Protein AF-A0A3A4AUD7-F1 (afdb_monomer_lite)

Radius of gyration: 18.08 Å; chains: 1; bounding box: 49×56×31 Å

InterPro domains:
  IPR058595 Avidin-like protein [PF26421] 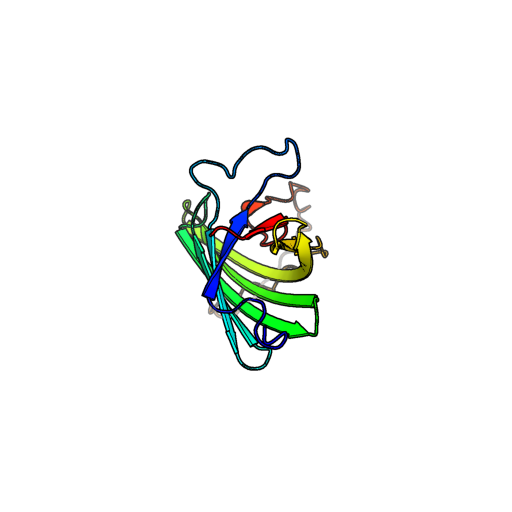(7-98)

pLDDT: mean 74.99, std 22.97, range [27.22, 98.0]

Organism: NCBI:txid1070861

Foldseek 3Di:
DPLQWVQAQWKKWFDDPPPPDDGPPFTKMWGWHDDRQKIWTWIGTDQFPTKIWIWGDDRFKTKIWMWTAGVVGDIAIFIWIWGWDQDPVRKIKIATDPDPTPPDPPPDDPDDDDDDDDDDDDDDDPDDDPVVRDPGHMMITDD

Secondary structure (DSSP, 8-state):
--GGGTTTT-EEEE--TTT-----TTPPEEEEEEETTEEEEEEEETTEEEEEEEEEEETTEEEEEEEEEETTS-EEEEEEEEEEEE-TTS-EEEEEE---------PPP-------------PPP-----TTTS--SEEEEE-

Structure (mmCIF, N/CA/C/O backbone):
data_AF-A0A3A4AUD7-F1
#
_entry.id   AF-A0A3A4AUD7-F1
#
loop_
_atom_site.group_PDB
_atom_site.id
_atom_site.type_symbol
_atom_site.label_atom_id
_atom_site.label_alt_id
_atom_site.label_comp_id
_atom_site.label_asym_id
_atom_site.label_entity_id
_atom_site.label_seq_id
_atom_site.pdbx_PDB_ins_code
_atom_site.Cartn_x
_atom_site.Cartn_y
_atom_site.Cartn_z
_atom_site.occupancy
_atom_site.B_iso_or_equiv
_atom_site.auth_seq_id
_atom_site.auth_comp_id
_atom_site.auth_asym_id
_atom_site.auth_atom_id
_atom_site.pdbx_PDB_model_num
ATOM 1 N N . MET A 1 1 ? -19.713 9.359 8.963 1.00 48.12 1 MET A N 1
ATOM 2 C CA . MET A 1 1 ? -18.798 8.532 8.151 1.00 48.12 1 MET A CA 1
ATOM 3 C C . MET A 1 1 ? -18.630 7.219 8.879 1.00 48.12 1 MET A C 1
ATOM 5 O O . MET A 1 1 ? -18.343 7.252 10.068 1.00 48.12 1 MET A O 1
ATOM 9 N N . ASN A 1 2 ? -18.910 6.095 8.224 1.00 53.41 2 ASN A N 1
ATOM 10 C CA . ASN A 1 2 ? -18.688 4.791 8.835 1.00 53.41 2 ASN A CA 1
ATOM 11 C C . ASN A 1 2 ? -17.179 4.551 8.869 1.00 53.41 2 ASN A C 1
ATOM 13 O O . ASN A 1 2 ? -16.580 4.238 7.850 1.00 53.41 2 ASN A O 1
ATOM 17 N N . ASP A 1 3 ? -16.579 4.687 1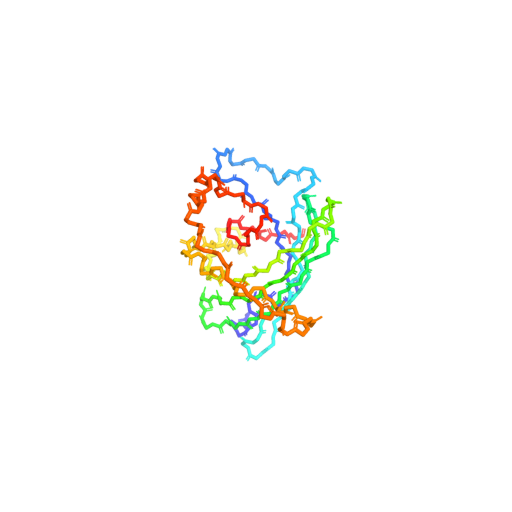0.049 1.00 65.81 3 ASP A N 1
ATOM 18 C CA . ASP A 1 3 ? -15.160 4.387 10.313 1.00 65.81 3 ASP A CA 1
ATOM 19 C C . ASP A 1 3 ? -14.791 2.915 9.996 1.00 65.81 3 ASP A C 1
ATOM 21 O O . ASP A 1 3 ? -13.631 2.510 9.963 1.00 65.81 3 ASP A O 1
ATOM 25 N N . ARG A 1 4 ? -15.809 2.090 9.720 1.00 72.12 4 ARG A N 1
ATOM 26 C CA . ARG A 1 4 ? -15.701 0.669 9.391 1.00 72.12 4 ARG A CA 1
ATOM 27 C C . ARG A 1 4 ? -15.210 0.354 7.982 1.00 72.12 4 ARG A C 1
ATOM 29 O O . ARG A 1 4 ? -14.787 -0.776 7.791 1.00 72.12 4 ARG A O 1
ATOM 36 N N . GLU A 1 5 ? -15.248 1.298 7.046 1.00 85.38 5 GLU A N 1
ATOM 37 C CA . GLU A 1 5 ? -14.856 1.075 5.641 1.00 85.38 5 GLU A CA 1
ATOM 38 C C . GLU A 1 5 ? -14.065 2.283 5.131 1.00 85.38 5 GLU A C 1
ATOM 40 O O . GLU A 1 5 ? -14.443 2.966 4.179 1.00 85.38 5 GLU A O 1
ATOM 45 N N . LEU A 1 6 ? -13.000 2.627 5.858 1.00 90.19 6 LEU A N 1
ATOM 46 C CA . LEU A 1 6 ? -12.282 3.881 5.666 1.00 90.19 6 LEU A CA 1
ATOM 47 C C . LEU A 1 6 ? -11.627 3.970 4.282 1.00 90.19 6 LEU A C 1
ATOM 49 O O . LEU A 1 6 ? -11.505 5.078 3.766 1.00 90.19 6 LEU A O 1
ATOM 53 N N . LEU A 1 7 ? -11.238 2.844 3.682 1.00 93.38 7 LEU A N 1
ATOM 54 C CA . LEU A 1 7 ? -10.523 2.790 2.408 1.00 93.38 7 LEU A CA 1
ATOM 55 C C . LEU A 1 7 ? -11.418 2.465 1.202 1.00 93.38 7 LEU A C 1
ATOM 57 O O . LEU A 1 7 ? -10.928 2.518 0.071 1.00 93.38 7 LEU A O 1
ATOM 61 N N . ASP A 1 8 ? -12.700 2.134 1.400 1.00 95.44 8 ASP A N 1
ATOM 62 C CA . ASP A 1 8 ? -13.542 1.677 0.290 1.00 95.44 8 ASP A CA 1
ATOM 63 C C . ASP A 1 8 ? -13.755 2.761 -0.772 1.00 95.44 8 ASP A C 1
ATOM 65 O O . ASP A 1 8 ? -14.119 3.903 -0.484 1.00 95.44 8 ASP A O 1
ATOM 69 N N . GLY A 1 9 ? -13.514 2.385 -2.029 1.00 93.88 9 GLY A N 1
ATOM 70 C CA . GLY A 1 9 ? -13.705 3.249 -3.188 1.00 93.88 9 GLY A CA 1
ATOM 71 C C . GLY A 1 9 ? -12.673 4.368 -3.315 1.00 93.88 9 GLY A C 1
ATOM 72 O O . GLY A 1 9 ? -12.806 5.192 -4.222 1.00 93.88 9 GLY A O 1
ATOM 73 N N . ARG A 1 10 ? -11.655 4.407 -2.449 1.00 94.75 10 ARG A N 1
ATOM 74 C CA . ARG A 1 10 ? -10.618 5.439 -2.481 1.00 94.75 10 ARG A CA 1
ATOM 75 C C . ARG A 1 10 ? -9.508 5.107 -3.458 1.00 94.75 10 ARG A C 1
ATOM 77 O O . ARG A 1 10 ? -9.256 3.948 -3.800 1.00 94.75 10 ARG A O 1
ATOM 84 N N . ARG A 1 11 ? -8.848 6.171 -3.900 1.00 95.06 11 ARG A N 1
ATOM 85 C CA . ARG A 1 11 ? -7.706 6.112 -4.799 1.00 95.06 11 ARG A CA 1
ATOM 86 C C . ARG A 1 11 ? -6.511 6.751 -4.134 1.00 95.06 11 ARG A C 1
ATOM 88 O O . ARG A 1 11 ? -6.671 7.792 -3.504 1.00 95.06 11 ARG A O 1
ATOM 95 N N . PHE A 1 12 ? -5.345 6.148 -4.298 1.00 93.00 12 PHE A N 1
ATOM 96 C CA . PHE A 1 12 ? -4.100 6.669 -3.746 1.00 93.00 12 PHE A CA 1
ATOM 97 C C . PHE A 1 12 ? -3.026 6.728 -4.821 1.00 93.00 12 PHE A C 1
ATOM 99 O O . PHE A 1 12 ? -3.059 5.936 -5.760 1.00 93.00 12 PHE A O 1
ATOM 106 N N . VAL A 1 13 ? -2.070 7.634 -4.665 1.00 91.19 13 VAL A N 1
ATOM 107 C CA . VAL A 1 13 ? -0.888 7.739 -5.530 1.00 91.19 13 VAL A CA 1
ATOM 108 C C . VAL A 1 13 ? 0.372 7.761 -4.681 1.00 91.19 13 VAL A C 1
ATOM 110 O O . VAL A 1 13 ? 0.357 8.336 -3.591 1.00 91.19 13 VAL A O 1
ATOM 113 N N . ILE A 1 14 ? 1.455 7.146 -5.165 1.00 86.06 14 ILE A N 1
ATOM 114 C CA . ILE A 1 14 ? 2.774 7.301 -4.532 1.00 86.06 14 ILE A CA 1
ATOM 115 C C . ILE A 1 14 ? 3.158 8.777 -4.527 1.00 86.06 14 ILE A C 1
ATOM 117 O O . ILE A 1 14 ? 3.118 9.445 -5.562 1.00 86.06 14 ILE A O 1
ATOM 121 N N . VAL A 1 15 ? 3.565 9.262 -3.355 1.00 81.94 15 VAL A N 1
ATOM 122 C CA . VAL A 1 15 ? 4.179 10.578 -3.191 1.00 81.94 15 VAL A CA 1
ATOM 123 C C . VAL A 1 15 ? 5.621 10.397 -2.746 1.00 81.94 15 VAL A C 1
ATOM 125 O O . VAL A 1 15 ? 5.917 9.640 -1.819 1.00 81.94 15 VAL A O 1
ATOM 128 N N . ASN A 1 16 ? 6.541 11.086 -3.418 1.00 64.00 16 ASN A N 1
ATOM 129 C CA . ASN A 1 16 ? 7.931 11.086 -2.997 1.00 64.00 16 ASN A CA 1
ATOM 130 C C . ASN A 1 16 ? 8.082 12.080 -1.839 1.00 64.00 16 ASN A C 1
ATOM 132 O O . ASN A 1 16 ? 7.820 13.272 -1.986 1.00 64.00 16 ASN A O 1
ATOM 136 N N . THR A 1 17 ? 8.488 11.597 -0.666 1.00 53.28 17 THR A N 1
ATOM 137 C CA . THR A 1 17 ? 8.597 12.418 0.549 1.00 53.28 17 THR A CA 1
ATOM 138 C C . THR A 1 17 ? 9.737 13.437 0.513 1.00 53.28 17 THR A C 1
ATOM 140 O O . THR A 1 17 ? 9.877 14.199 1.466 1.00 53.28 17 THR A O 1
ATOM 143 N N . ALA A 1 18 ? 10.553 13.453 -0.546 1.00 51.72 18 ALA A N 1
ATOM 144 C CA . ALA A 1 18 ? 11.743 14.293 -0.627 1.00 51.72 18 ALA A CA 1
ATOM 145 C C . ALA A 1 18 ? 11.464 15.784 -0.901 1.00 51.72 18 ALA A C 1
ATOM 147 O O . ALA A 1 18 ? 12.224 16.599 -0.394 1.00 51.72 18 ALA A O 1
ATOM 148 N N . ASP A 1 19 ? 10.394 16.162 -1.619 1.00 42.62 19 ASP A N 1
ATOM 149 C CA . ASP A 1 19 ? 10.256 17.569 -2.062 1.00 42.62 19 ASP A CA 1
ATOM 150 C C . ASP A 1 19 ? 8.830 18.148 -2.067 1.00 42.62 19 ASP A C 1
ATOM 152 O O . ASP A 1 19 ? 8.586 19.210 -2.622 1.00 42.62 19 ASP A O 1
ATOM 156 N N . GLY A 1 20 ? 7.844 17.490 -1.445 1.00 48.88 20 GLY A N 1
ATOM 157 C CA . GLY A 1 20 ? 6.482 18.050 -1.341 1.00 48.88 20 GLY A CA 1
ATOM 158 C C . GLY A 1 20 ? 5.794 18.335 -2.689 1.00 48.88 20 GLY A C 1
ATOM 159 O O . GLY A 1 20 ? 4.764 19.009 -2.724 1.00 48.88 20 GLY A O 1
ATOM 160 N N . GLU A 1 21 ? 6.360 17.832 -3.785 1.00 51.69 21 GLU A N 1
ATOM 161 C CA . GLU A 1 21 ? 5.864 18.019 -5.137 1.00 51.69 21 GLU A CA 1
ATOM 162 C C . GLU A 1 21 ? 4.891 16.912 -5.538 1.00 51.69 21 GLU A C 1
ATOM 164 O O . GLU A 1 21 ? 4.916 15.784 -5.038 1.00 51.69 21 GLU A O 1
ATOM 169 N N . SER A 1 22 ? 3.996 17.306 -6.440 1.00 59.66 22 SER A N 1
ATOM 170 C CA . SER A 1 22 ? 2.944 16.496 -7.045 1.00 59.66 22 SER A CA 1
ATOM 171 C C . SER A 1 22 ? 3.434 15.103 -7.444 1.00 59.66 22 SER A C 1
ATOM 173 O O . SER A 1 22 ? 4.580 14.931 -7.856 1.00 59.66 22 SER A O 1
ATOM 175 N N . ALA A 1 23 ? 2.534 14.119 -7.369 1.00 63.03 23 ALA A N 1
ATOM 176 C CA . ALA A 1 23 ? 2.805 12.763 -7.833 1.00 63.03 23 ALA A CA 1
ATOM 177 C C . ALA A 1 23 ? 3.422 12.790 -9.249 1.00 63.03 23 ALA A C 1
ATOM 179 O O . ALA A 1 23 ? 2.955 13.569 -10.089 1.00 63.03 23 ALA A O 1
ATOM 180 N N . PRO A 1 24 ? 4.467 11.984 -9.523 1.00 69.06 24 PRO A N 1
ATOM 181 C CA . PRO A 1 24 ? 5.099 11.960 -10.837 1.00 69.06 24 PRO A CA 1
ATOM 182 C C . PRO A 1 24 ? 4.083 11.634 -11.939 1.00 69.06 24 PRO A C 1
ATOM 184 O O . PRO A 1 24 ? 3.067 10.987 -11.695 1.00 69.06 24 PRO A O 1
ATOM 187 N N . GLU A 1 25 ? 4.368 12.052 -13.174 1.00 71.31 25 GLU A N 1
ATOM 188 C CA . GLU A 1 25 ? 3.478 11.860 -14.334 1.00 71.31 25 GLU A CA 1
ATOM 189 C C . GLU A 1 25 ? 3.041 10.401 -14.552 1.00 71.31 25 GLU A C 1
ATOM 191 O O . GLU A 1 25 ? 1.932 10.151 -15.016 1.00 71.31 25 GLU A O 1
ATOM 196 N N . ASN A 1 26 ? 3.886 9.447 -14.153 1.00 78.94 26 ASN A N 1
ATOM 197 C CA . ASN A 1 26 ? 3.613 8.014 -14.184 1.00 78.94 26 ASN A CA 1
ATOM 198 C C . ASN A 1 26 ? 3.556 7.428 -12.768 1.00 78.94 26 ASN A C 1
ATOM 200 O O . ASN A 1 26 ? 4.049 6.331 -12.552 1.00 78.94 26 ASN A O 1
ATOM 204 N N . ALA A 1 27 ? 3.025 8.145 -11.776 1.00 85.31 27 ALA A N 1
ATOM 205 C CA . ALA A 1 27 ? 2.914 7.616 -10.419 1.00 85.31 27 ALA A CA 1
ATOM 206 C C . ALA A 1 27 ? 2.094 6.323 -10.376 1.00 85.31 27 ALA A C 1
ATOM 208 O O . ALA A 1 27 ? 1.087 6.181 -11.071 1.00 85.31 27 ALA A O 1
ATOM 209 N N . THR A 1 28 ? 2.495 5.397 -9.509 1.00 89.50 28 THR A N 1
ATOM 210 C CA . THR A 1 28 ? 1.698 4.206 -9.228 1.00 89.50 28 THR A CA 1
ATOM 211 C C . THR A 1 28 ? 0.402 4.611 -8.537 1.00 89.50 28 THR A C 1
ATOM 213 O O . THR A 1 28 ? 0.415 5.190 -7.447 1.00 89.50 28 THR A O 1
ATOM 216 N N . GLU A 1 29 ? -0.717 4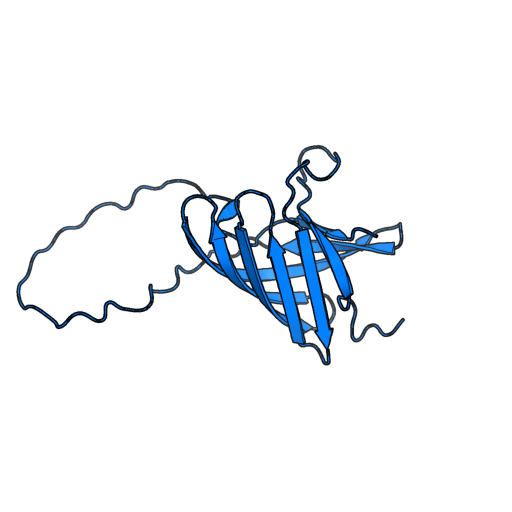.295 -9.180 1.00 92.25 29 GLU A N 1
ATOM 217 C CA . GLU A 1 29 ? -2.067 4.554 -8.698 1.00 92.25 29 GLU A CA 1
ATOM 218 C C . GLU A 1 29 ? -2.672 3.284 -8.100 1.00 92.25 29 GLU A C 1
ATOM 220 O O . GLU A 1 29 ? -2.617 2.210 -8.701 1.00 92.25 29 GLU A O 1
ATOM 225 N N . PHE A 1 30 ? -3.329 3.424 -6.953 1.00 94.69 30 PHE A N 1
ATOM 226 C CA . PHE A 1 30 ? -4.000 2.354 -6.223 1.00 94.69 30 PHE A CA 1
ATOM 227 C C . PHE A 1 30 ? -5.501 2.578 -6.246 1.00 94.69 30 PHE A C 1
ATOM 229 O O . PHE A 1 30 ? -5.977 3.673 -5.953 1.00 94.69 30 PHE A O 1
ATOM 236 N N . LEU A 1 31 ? -6.254 1.523 -6.544 1.00 96.56 31 LEU A N 1
ATOM 237 C CA . LEU A 1 31 ? -7.706 1.488 -6.421 1.00 96.56 31 LEU A CA 1
ATOM 238 C C . LEU A 1 31 ? -8.073 0.536 -5.292 1.00 96.56 31 LEU A C 1
ATOM 240 O O . LEU A 1 31 ? -7.891 -0.676 -5.434 1.00 96.56 31 LEU A O 1
ATOM 244 N N . THR A 1 32 ? -8.612 1.079 -4.205 1.00 95.50 32 THR A N 1
ATOM 245 C CA . THR A 1 32 ? -8.864 0.318 -2.982 1.00 95.50 32 THR A CA 1
ATOM 246 C C . THR A 1 32 ? -10.346 0.030 -2.793 1.00 95.50 32 THR A C 1
ATOM 248 O O . THR A 1 32 ? -11.227 0.833 -3.111 1.00 95.50 32 THR A O 1
ATOM 251 N N . ARG A 1 33 ? -10.619 -1.160 -2.273 1.00 96.75 33 ARG A N 1
ATOM 252 C CA . ARG A 1 33 ? -11.920 -1.626 -1.815 1.00 96.75 33 ARG A CA 1
ATOM 253 C C . ARG A 1 33 ? -11.785 -2.133 -0.398 1.00 96.75 33 ARG A C 1
ATOM 255 O O . ARG A 1 33 ? -10.754 -2.700 -0.036 1.00 96.75 33 ARG A O 1
ATOM 262 N N . GLU A 1 34 ? -12.830 -1.922 0.384 1.00 95.25 34 GLU A N 1
ATOM 263 C CA . GLU A 1 34 ? -12.885 -2.415 1.749 1.00 95.25 34 GLU A CA 1
ATOM 264 C C . GLU A 1 34 ? -14.297 -2.877 2.086 1.00 95.25 34 GLU A C 1
ATOM 266 O O . GLU A 1 34 ? -15.270 -2.192 1.788 1.00 95.25 34 GLU A O 1
ATOM 271 N N . ALA A 1 35 ? -14.400 -4.036 2.730 1.00 94.88 35 ALA A N 1
ATOM 272 C CA . ALA A 1 35 ? -15.646 -4.516 3.304 1.00 94.88 35 ALA A CA 1
ATOM 273 C C . ALA A 1 35 ? -15.352 -5.410 4.506 1.00 94.88 35 ALA A C 1
ATOM 275 O O . ALA A 1 35 ? -14.558 -6.348 4.423 1.00 94.88 35 ALA A O 1
ATOM 276 N N . GLY A 1 36 ? -16.004 -5.133 5.637 1.00 91.94 36 GLY A N 1
ATOM 277 C CA . GLY A 1 36 ? -15.906 -5.982 6.829 1.00 91.94 36 GLY A CA 1
ATOM 278 C C . GLY A 1 36 ? -14.481 -6.168 7.372 1.00 91.94 36 GLY A C 1
ATOM 279 O O . GLY A 1 36 ? -14.180 -7.233 7.902 1.00 91.94 36 GLY A O 1
ATOM 280 N N . GLY A 1 37 ? -13.608 -5.164 7.228 1.00 91.31 37 GLY A N 1
ATOM 281 C CA . GLY A 1 37 ? -12.204 -5.223 7.662 1.00 91.31 37 GLY A CA 1
ATOM 282 C C . GLY A 1 37 ? -11.254 -5.917 6.680 1.00 91.31 37 GLY A C 1
ATOM 283 O O . GLY A 1 37 ? -10.054 -5.966 6.938 1.00 91.31 37 GLY A O 1
ATOM 284 N N . VAL A 1 38 ? -11.755 -6.422 5.549 1.00 96.06 38 VAL A N 1
ATOM 285 C CA . VAL A 1 38 ? -10.931 -6.932 4.444 1.00 96.06 38 VAL A CA 1
ATOM 286 C C . VAL A 1 38 ? -10.675 -5.800 3.460 1.00 96.06 38 VAL A C 1
ATOM 288 O O . VAL A 1 38 ? -11.615 -5.117 3.057 1.00 96.06 38 VAL A O 1
ATOM 291 N N . VAL A 1 39 ? -9.419 -5.628 3.054 1.00 96.56 39 VAL A N 1
ATOM 292 C CA . VAL A 1 39 ? -8.969 -4.608 2.099 1.00 96.56 39 VAL A CA 1
ATOM 293 C C . VAL A 1 39 ? -8.410 -5.305 0.866 1.00 96.56 39 VAL A C 1
ATOM 295 O O . VAL A 1 39 ? -7.649 -6.260 0.988 1.00 96.56 39 VAL A O 1
ATOM 298 N N . TRP A 1 40 ? -8.769 -4.858 -0.332 1.00 98.00 40 TRP A N 1
ATOM 299 C CA . TRP A 1 40 ? -8.210 -5.397 -1.573 1.00 98.00 40 TRP A CA 1
ATOM 300 C C . TRP A 1 40 ? -8.233 -4.364 -2.687 1.00 98.00 40 TRP A C 1
ATOM 302 O O . TRP A 1 4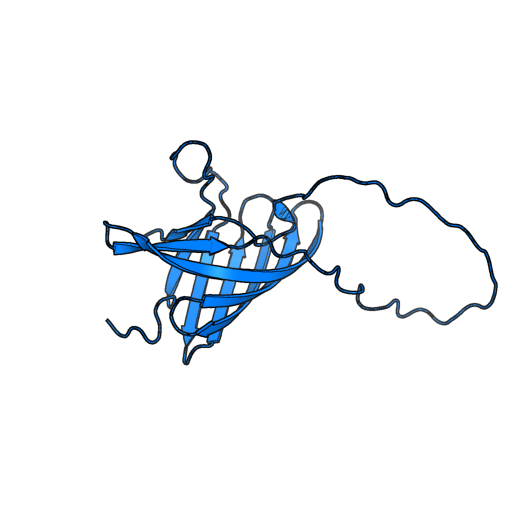0 ? -8.914 -3.342 -2.601 1.00 98.00 40 TRP A O 1
ATOM 312 N N . GLY A 1 41 ? -7.505 -4.635 -3.762 1.00 97.62 41 GLY A N 1
ATOM 313 C CA . GLY A 1 41 ? -7.462 -3.694 -4.864 1.00 97.62 41 GLY A CA 1
ATOM 314 C C . GLY A 1 41 ? -6.494 -4.049 -5.971 1.00 97.62 41 GLY A C 1
ATOM 315 O O . GLY A 1 41 ? -5.928 -5.143 -6.036 1.00 97.62 41 GLY A O 1
ATOM 316 N N . THR A 1 42 ? -6.332 -3.080 -6.861 1.00 97.38 42 THR A N 1
ATOM 317 C CA . THR A 1 42 ? -5.411 -3.139 -7.996 1.00 97.38 42 THR A CA 1
ATOM 318 C C . THR A 1 42 ? -4.548 -1.894 -8.023 1.00 97.38 42 THR A C 1
ATOM 320 O O . THR A 1 42 ? -5.012 -0.828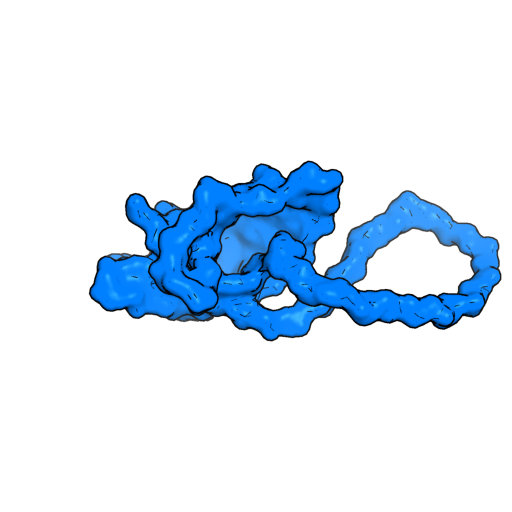 -7.619 1.00 97.38 42 THR A O 1
ATOM 323 N N . TYR A 1 43 ? -3.346 -2.010 -8.572 1.00 95.44 43 TYR A N 1
ATOM 324 C CA . TYR A 1 43 ? -2.474 -0.869 -8.817 1.00 95.44 43 TYR A CA 1
ATOM 325 C C . TYR A 1 43 ? -1.695 -1.014 -10.119 1.00 95.44 43 TYR A C 1
ATOM 327 O O . TYR A 1 43 ? -1.545 -2.119 -10.647 1.00 95.44 43 TYR A O 1
ATOM 335 N N . ARG A 1 44 ? -1.271 0.122 -10.668 1.00 94.12 44 ARG A N 1
ATOM 336 C CA . ARG A 1 44 ? -0.497 0.234 -11.913 1.00 94.12 44 ARG A CA 1
ATOM 337 C C . ARG A 1 44 ? 0.149 1.613 -12.003 1.00 94.12 44 ARG A C 1
ATOM 339 O O . ARG A 1 44 ? -0.336 2.536 -11.357 1.00 94.12 44 ARG A O 1
ATOM 346 N N . GLY A 1 45 ? 1.152 1.759 -12.857 1.00 91.19 45 GLY A N 1
ATOM 347 C CA . GLY A 1 45 ? 1.956 2.978 -12.970 1.00 91.19 45 GLY A CA 1
ATOM 348 C C . GLY A 1 45 ? 3.379 2.726 -12.479 1.00 91.19 45 GLY A C 1
ATOM 349 O O . GLY A 1 45 ? 3.660 1.665 -11.923 1.00 91.19 45 GLY A O 1
ATOM 350 N N . GLY A 1 46 ? 4.278 3.666 -12.742 1.00 88.44 46 GLY A N 1
ATOM 351 C CA . GLY A 1 46 ? 5.719 3.473 -12.607 1.00 88.44 46 GLY A CA 1
ATOM 352 C C . GLY A 1 46 ? 6.175 2.342 -13.520 1.00 88.44 46 GLY A C 1
ATOM 353 O O . GLY A 1 46 ? 5.755 2.262 -14.679 1.00 88.44 46 GLY A O 1
ATOM 354 N N . GLU A 1 47 ? 6.954 1.418 -12.973 1.00 89.69 47 GLU A N 1
ATOM 355 C CA . GLU A 1 47 ? 7.320 0.181 -13.663 1.00 89.69 47 GLU A CA 1
ATOM 356 C C . GLU A 1 47 ? 6.243 -0.911 -13.557 1.00 89.69 47 GLU A C 1
ATOM 358 O O . GLU A 1 47 ? 6.305 -1.926 -14.254 1.00 89.69 47 GLU A O 1
ATOM 363 N N . VAL A 1 48 ? 5.196 -0.720 -12.748 1.00 92.62 48 VAL A N 1
ATOM 364 C CA . VAL A 1 48 ? 4.163 -1.736 -12.525 1.00 92.62 48 VAL A CA 1
ATOM 365 C C . VAL A 1 48 ? 3.119 -1.738 -13.642 1.00 92.62 48 VAL A C 1
ATOM 367 O O . VAL A 1 48 ? 2.275 -0.846 -13.763 1.00 92.62 48 VAL A O 1
ATOM 370 N N . THR A 1 49 ? 3.086 -2.832 -14.404 1.00 95.06 49 THR A N 1
ATOM 371 C CA . THR A 1 49 ? 2.076 -3.047 -15.455 1.00 95.06 49 THR A CA 1
ATOM 372 C C . THR A 1 49 ? 0.760 -3.597 -14.906 1.00 95.06 49 THR A C 1
ATOM 374 O O . THR A 1 49 ? -0.312 -3.210 -15.370 1.00 95.06 49 THR A O 1
ATOM 377 N N . HIS A 1 50 ? 0.829 -4.507 -13.927 1.00 96.56 50 HIS A N 1
ATOM 378 C CA . HIS A 1 50 ? -0.334 -5.165 -13.326 1.00 96.56 50 HIS A CA 1
ATOM 379 C C . HIS A 1 50 ? -0.050 -5.521 -11.869 1.00 96.56 50 HIS A C 1
ATOM 381 O O . HIS A 1 50 ? 0.674 -6.480 -11.620 1.00 96.56 50 HIS A O 1
ATOM 387 N N . GLY A 1 51 ? -0.653 -4.805 -10.922 1.00 96.25 51 GLY A N 1
ATOM 388 C CA . GLY A 1 51 ? -0.537 -5.083 -9.493 1.00 96.25 51 GLY A CA 1
ATOM 389 C C . GLY A 1 51 ? -1.872 -5.399 -8.828 1.00 96.25 51 GLY A C 1
ATOM 390 O O . GLY A 1 51 ? -2.920 -4.856 -9.195 1.00 96.25 51 GLY A O 1
ATOM 391 N N . ARG A 1 52 ? -1.841 -6.287 -7.831 1.00 97.62 52 ARG A N 1
ATOM 392 C CA . ARG A 1 52 ? -2.973 -6.606 -6.947 1.00 97.62 52 ARG A CA 1
ATOM 393 C C . ARG A 1 52 ? -2.514 -6.725 -5.503 1.00 97.62 52 ARG A C 1
ATOM 395 O O . ARG A 1 52 ? -1.381 -7.124 -5.243 1.00 97.62 52 ARG A O 1
ATOM 402 N N . PHE A 1 53 ? -3.415 -6.419 -4.579 1.00 96.50 53 PHE A N 1
ATOM 403 C CA . PHE A 1 53 ? -3.199 -6.633 -3.153 1.00 96.50 53 PHE A CA 1
ATOM 404 C C . PHE A 1 53 ? -4.476 -7.104 -2.465 1.00 96.50 53 PHE A C 1
ATOM 406 O O . PHE A 1 53 ? -5.591 -6.832 -2.923 1.00 96.50 53 PHE A O 1
ATOM 413 N N . VAL A 1 54 ? -4.291 -7.799 -1.351 1.00 97.94 54 VAL A N 1
ATOM 414 C CA . VAL A 1 54 ? -5.337 -8.196 -0.410 1.00 97.94 54 VAL A CA 1
ATOM 415 C C . VAL A 1 54 ? -4.773 -8.152 1.001 1.00 97.94 54 VAL A C 1
ATOM 417 O O . VAL A 1 54 ? -3.586 -8.386 1.206 1.00 97.94 54 VAL A O 1
ATOM 420 N N . GLY A 1 55 ? -5.612 -7.862 1.981 1.00 95.69 55 GLY A N 1
ATOM 421 C CA . GLY A 1 55 ? -5.175 -7.748 3.353 1.00 95.69 55 GLY A CA 1
ATOM 422 C C . GLY A 1 55 ? -6.299 -7.441 4.319 1.00 95.69 55 GLY A C 1
ATOM 423 O O . GLY A 1 55 ? -7.484 -7.567 3.996 1.00 95.69 55 GLY A O 1
ATOM 424 N N . THR A 1 56 ? -5.913 -7.025 5.515 1.00 95.88 56 THR A N 1
ATOM 425 C CA . THR A 1 56 ? -6.832 -6.726 6.612 1.00 95.88 56 THR A CA 1
ATOM 426 C C . THR A 1 56 ? -6.540 -5.363 7.205 1.00 95.88 56 THR A C 1
ATOM 428 O O . THR A 1 56 ? -5.382 -4.960 7.296 1.00 95.88 56 THR A O 1
ATOM 431 N N . ARG A 1 57 ? -7.593 -4.675 7.652 1.00 94.06 57 ARG A N 1
ATOM 432 C CA . ARG A 1 57 ? -7.488 -3.437 8.423 1.00 94.06 57 ARG A CA 1
ATOM 433 C C . ARG A 1 57 ? -8.037 -3.633 9.826 1.00 94.06 57 ARG A C 1
ATOM 435 O O . ARG A 1 57 ? -9.175 -4.070 10.002 1.00 94.06 57 ARG A O 1
ATOM 442 N N . VAL A 1 58 ? -7.256 -3.208 10.810 1.00 92.69 58 VAL A N 1
ATOM 443 C CA . VAL A 1 58 ? -7.689 -3.059 12.199 1.00 92.69 58 VAL A CA 1
ATOM 444 C C . VAL A 1 58 ? -7.435 -1.615 12.603 1.00 92.69 58 VAL A C 1
ATOM 446 O O . VAL A 1 58 ? -6.298 -1.160 12.640 1.00 92.69 58 VAL A O 1
ATOM 449 N N . GLU A 1 59 ? -8.510 -0.872 12.870 1.00 91.06 59 GLU A N 1
ATOM 450 C CA . GLU A 1 59 ? -8.449 0.562 13.180 1.00 91.06 59 GLU A CA 1
ATOM 451 C C . GLU A 1 59 ? -7.705 1.361 12.094 1.00 91.06 59 GLU A C 1
ATOM 453 O O . GLU A 1 59 ? -8.262 1.629 11.028 1.00 91.06 59 GLU A O 1
ATOM 458 N N . ARG A 1 60 ? -6.456 1.753 12.347 1.00 91.81 60 ARG A N 1
ATOM 459 C CA . ARG A 1 60 ? -5.621 2.526 11.418 1.00 91.81 60 ARG A CA 1
ATOM 460 C C . ARG A 1 60 ? -4.449 1.737 10.853 1.00 91.81 60 ARG A C 1
ATOM 462 O O . ARG A 1 60 ? -3.691 2.293 10.070 1.00 91.81 60 ARG A O 1
ATOM 469 N N . GLU A 1 61 ? -4.336 0.470 11.208 1.00 92.62 61 GLU A N 1
ATOM 470 C CA . GLU A 1 61 ? -3.267 -0.408 10.761 1.00 92.62 61 GLU A CA 1
ATOM 471 C C . GLU A 1 61 ? -3.800 -1.307 9.647 1.00 92.62 61 GLU A C 1
ATOM 473 O O . GLU A 1 61 ? -4.897 -1.869 9.749 1.00 92.62 61 GLU A O 1
ATOM 478 N N . VAL A 1 62 ? -3.033 -1.425 8.570 1.00 93.38 62 VAL A N 1
ATOM 479 C CA . VAL A 1 62 ? -3.345 -2.249 7.405 1.00 93.38 62 VAL A CA 1
ATOM 480 C C . VAL A 1 62 ? -2.177 -3.190 7.163 1.00 93.38 62 VAL A C 1
ATOM 482 O O . VAL A 1 62 ? -1.040 -2.748 7.017 1.00 93.38 62 VAL A O 1
ATOM 485 N N . GLU A 1 63 ? -2.463 -4.481 7.081 1.00 93.62 63 GLU A N 1
ATOM 486 C CA . GLU A 1 63 ? -1.502 -5.489 6.639 1.00 93.62 63 GLU A CA 1
ATOM 487 C C . GLU A 1 63 ? -1.925 -5.971 5.258 1.00 93.62 63 GLU A C 1
ATOM 489 O O . GLU A 1 63 ? -3.064 -6.407 5.088 1.00 93.62 63 GLU A O 1
ATOM 494 N N . LEU A 1 64 ? -1.035 -5.875 4.270 1.00 93.38 64 LEU A N 1
ATOM 495 C CA . LEU A 1 64 ? -1.291 -6.258 2.885 1.00 93.38 64 LEU A CA 1
ATOM 496 C C . LEU A 1 64 ? -0.334 -7.362 2.445 1.00 93.38 64 LEU A C 1
ATOM 498 O O . LEU A 1 64 ? 0.840 -7.367 2.792 1.00 93.38 64 LEU A O 1
ATOM 502 N N . SER A 1 65 ? -0.841 -8.260 1.612 1.00 94.19 65 SER A N 1
ATOM 503 C CA . SER A 1 65 ? -0.059 -9.125 0.733 1.00 94.19 65 SER A CA 1
ATOM 504 C C . SER A 1 65 ? -0.298 -8.674 -0.701 1.00 94.19 65 SER A C 1
ATOM 506 O O . SER A 1 65 ? -1.442 -8.413 -1.088 1.00 94.19 65 SER A O 1
ATOM 508 N N . TYR A 1 66 ? 0.757 -8.572 -1.496 1.00 94.31 66 TYR A N 1
ATOM 509 C CA . TYR A 1 66 ? 0.681 -8.054 -2.856 1.00 94.31 66 TYR A CA 1
ATOM 510 C C . TYR A 1 66 ? 1.498 -8.892 -3.829 1.00 94.31 66 TYR A C 1
ATOM 512 O O . TYR A 1 66 ? 2.439 -9.582 -3.452 1.00 94.31 66 TYR A O 1
ATOM 520 N N . ALA A 1 67 ? 1.125 -8.789 -5.100 1.00 94.31 67 ALA A N 1
ATOM 521 C CA . ALA A 1 67 ? 1.901 -9.298 -6.217 1.00 94.31 67 ALA A CA 1
ATOM 522 C C . ALA A 1 67 ? 1.711 -8.390 -7.432 1.00 94.31 67 ALA A C 1
ATOM 524 O O . ALA A 1 67 ? 0.616 -7.848 -7.643 1.00 94.31 67 ALA A O 1
ATOM 525 N N . HIS A 1 68 ? 2.754 -8.240 -8.243 1.00 95.06 68 HIS A N 1
ATOM 526 C CA . HIS A 1 68 ? 2.684 -7.497 -9.487 1.00 95.06 68 HIS A CA 1
ATOM 527 C C . HIS A 1 68 ? 3.651 -7.993 -10.559 1.00 95.06 68 HIS A C 1
ATOM 529 O O . HIS A 1 68 ? 4.582 -8.747 -10.294 1.00 95.06 68 HIS A O 1
ATOM 535 N N . ARG A 1 69 ? 3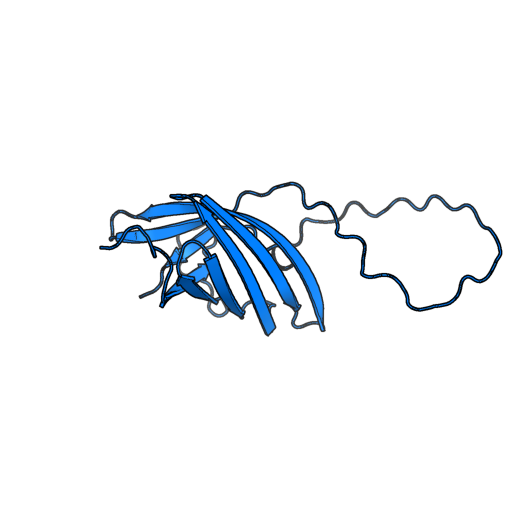.418 -7.516 -11.783 1.00 95.12 69 ARG A N 1
ATOM 536 C CA . ARG A 1 69 ? 4.329 -7.653 -12.918 1.00 95.12 69 ARG A CA 1
ATOM 537 C C . ARG A 1 69 ? 4.928 -6.302 -13.297 1.00 95.12 69 ARG A C 1
ATOM 539 O O . ARG A 1 69 ? 4.170 -5.369 -13.595 1.00 95.12 69 ARG A O 1
ATOM 546 N N . LEU A 1 70 ? 6.249 -6.245 -13.376 1.00 92.94 70 LEU A N 1
ATOM 547 C CA . LEU A 1 70 ? 7.011 -5.089 -13.836 1.00 92.94 70 LEU A CA 1
ATOM 548 C C . LEU A 1 70 ? 7.029 -4.986 -15.374 1.00 92.94 70 LEU A C 1
ATOM 550 O O . LEU A 1 70 ? 6.583 -5.889 -16.097 1.00 92.94 70 LEU A O 1
ATOM 554 N N . ALA A 1 71 ? 7.467 -3.843 -15.895 1.00 91.44 71 ALA A N 1
ATOM 555 C CA . ALA A 1 71 ? 7.505 -3.553 -17.327 1.00 91.44 71 ALA A CA 1
ATOM 556 C C . ALA A 1 71 ? 8.526 -4.427 -18.070 1.00 91.44 71 ALA A C 1
ATOM 558 O O . ALA A 1 71 ? 8.247 -4.877 -19.185 1.00 91.44 71 ALA A O 1
ATOM 559 N N . ASP A 1 72 ? 9.645 -4.735 -17.418 1.00 91.88 72 ASP A N 1
ATOM 560 C CA . ASP A 1 72 ? 10.681 -5.669 -17.877 1.00 91.88 72 ASP A CA 1
ATOM 561 C C . ASP A 1 72 ? 10.210 -7.137 -17.930 1.00 91.88 72 ASP A C 1
ATOM 563 O O . ASP A 1 72 ? 10.791 -7.966 -18.629 1.00 91.88 72 ASP A O 1
ATOM 567 N N . GLY A 1 73 ? 9.089 -7.440 -17.272 1.00 92.19 73 GLY A N 1
ATOM 568 C CA . GLY A 1 73 ? 8.472 -8.754 -17.213 1.00 92.19 73 GLY A CA 1
ATOM 569 C C . GLY A 1 73 ? 8.760 -9.556 -15.954 1.00 92.19 73 GLY A C 1
ATOM 570 O O . GLY A 1 73 ? 8.200 -10.649 -15.841 1.00 92.19 73 GLY A O 1
ATOM 571 N N . GLU A 1 74 ? 9.537 -9.018 -15.016 1.00 92.19 74 GLU A N 1
ATOM 572 C CA . GLU A 1 74 ? 9.738 -9.621 -13.706 1.00 92.19 74 GLU A CA 1
ATOM 573 C C . GLU A 1 74 ? 8.428 -9.634 -12.896 1.00 92.19 74 GLU A C 1
ATOM 575 O O . GLU A 1 74 ? 7.520 -8.811 -13.082 1.00 92.19 74 GLU A O 1
ATOM 580 N N . LEU A 1 75 ? 8.307 -10.631 -12.021 1.00 91.44 75 LEU A N 1
ATOM 581 C CA . LEU A 1 75 ? 7.214 -10.765 -11.069 1.00 91.44 75 LEU A CA 1
ATOM 582 C C . LEU A 1 75 ? 7.759 -10.516 -9.668 1.00 91.44 75 LEU A C 1
ATOM 584 O O . LEU A 1 75 ? 8.684 -11.203 -9.244 1.00 91.44 75 LEU A O 1
ATOM 588 N N . ALA A 1 76 ? 7.131 -9.599 -8.941 1.00 88.88 76 ALA A N 1
ATOM 589 C CA . ALA A 1 76 ? 7.439 -9.347 -7.542 1.00 88.88 76 ALA A CA 1
ATOM 590 C C . ALA A 1 76 ? 6.200 -9.585 -6.678 1.00 88.88 76 ALA A C 1
ATOM 592 O O . ALA A 1 76 ? 5.058 -9.385 -7.106 1.00 88.88 76 ALA A O 1
ATOM 593 N N . ALA A 1 77 ? 6.427 -10.024 -5.448 1.00 88.62 77 ALA A N 1
ATOM 594 C CA . ALA A 1 77 ? 5.398 -10.216 -4.444 1.00 88.62 77 ALA A CA 1
ATOM 595 C C . ALA A 1 77 ? 5.988 -9.977 -3.057 1.00 88.62 77 ALA A C 1
ATOM 597 O O . ALA A 1 77 ? 7.195 -10.094 -2.858 1.00 88.62 77 ALA A O 1
ATOM 598 N N . GLY A 1 78 ? 5.129 -9.660 -2.097 1.00 88.56 78 GLY A N 1
ATOM 599 C CA . GLY A 1 78 ? 5.564 -9.436 -0.730 1.00 88.56 78 GLY A CA 1
ATOM 600 C C . GLY A 1 78 ? 4.424 -9.064 0.197 1.00 88.56 78 GLY A C 1
ATOM 601 O O . GLY A 1 78 ? 3.239 -9.157 -0.147 1.00 88.56 78 GLY A O 1
ATOM 602 N N . HIS A 1 79 ? 4.813 -8.619 1.384 1.00 89.50 79 HIS A N 1
ATOM 603 C CA . HIS A 1 79 ? 3.908 -8.160 2.422 1.00 89.50 79 HIS A CA 1
ATOM 604 C C . HIS A 1 79 ? 4.288 -6.748 2.850 1.00 89.50 79 HIS A C 1
ATOM 606 O O . HIS A 1 79 ? 5.450 -6.353 2.758 1.00 89.50 79 HIS A O 1
ATOM 612 N N . SER A 1 80 ? 3.311 -5.969 3.296 1.00 87.69 80 SER A N 1
ATOM 613 C CA . SER A 1 80 ? 3.566 -4.654 3.870 1.00 87.69 80 SER A CA 1
ATOM 614 C C . SER A 1 80 ? 2.649 -4.379 5.049 1.00 87.69 80 SER A C 1
ATOM 616 O O . SER A 1 80 ? 1.516 -4.864 5.124 1.00 87.69 80 SER A O 1
ATOM 618 N N . ARG A 1 81 ? 3.166 -3.579 5.980 1.00 90.81 81 ARG A N 1
ATOM 619 C CA . ARG A 1 81 ? 2.398 -2.966 7.060 1.00 90.81 81 ARG A CA 1
ATOM 620 C C . ARG A 1 81 ? 2.300 -1.485 6.791 1.00 90.81 81 ARG A C 1
ATOM 622 O O . ARG A 1 81 ? 3.266 -0.863 6.358 1.00 90.81 81 ARG A O 1
ATOM 629 N N . THR A 1 82 ? 1.113 -0.932 6.956 1.00 90.56 82 THR A N 1
ATOM 630 C CA . THR A 1 82 ? 0.822 0.447 6.588 1.00 90.56 82 THR A CA 1
ATOM 631 C C . THR A 1 82 ? -0.080 1.086 7.622 1.00 90.56 82 THR A C 1
ATOM 633 O O . THR A 1 82 ? -1.108 0.526 8.000 1.00 90.56 82 THR A O 1
ATOM 636 N N . ARG A 1 83 ? 0.278 2.300 8.028 1.00 93.19 83 ARG A N 1
ATOM 637 C CA . ARG A 1 83 ? -0.503 3.118 8.949 1.00 93.19 83 ARG A CA 1
ATOM 638 C C . ARG A 1 83 ? -1.305 4.179 8.206 1.00 93.19 83 ARG A C 1
ATOM 640 O O . ARG A 1 83 ? -0.787 4.849 7.315 1.00 93.19 83 ARG A O 1
ATOM 647 N N . ILE A 1 84 ? -2.558 4.366 8.611 1.00 93.12 84 ILE A N 1
ATOM 648 C CA . ILE A 1 84 ? -3.470 5.383 8.083 1.00 93.12 84 ILE A CA 1
ATOM 649 C C . ILE A 1 84 ? -3.371 6.671 8.906 1.00 93.12 84 ILE A C 1
ATOM 651 O O . ILE A 1 84 ? -3.675 6.716 10.104 1.00 93.12 84 ILE A O 1
ATOM 655 N N . GLU A 1 85 ? -3.044 7.759 8.227 1.00 92.81 85 GLU A N 1
ATOM 656 C CA . GLU A 1 85 ? -3.019 9.116 8.752 1.00 92.81 85 GLU A CA 1
ATOM 657 C C . GLU A 1 85 ? -4.113 9.965 8.093 1.00 92.81 85 GLU A C 1
ATOM 659 O O . GLU A 1 85 ? -4.369 9.872 6.894 1.00 92.81 85 GLU A O 1
ATOM 664 N N . LEU A 1 86 ? -4.783 10.799 8.892 1.00 91.38 86 LEU A N 1
ATOM 665 C CA . LEU A 1 86 ? -5.761 11.764 8.392 1.00 91.38 86 LEU A CA 1
ATOM 666 C C . LEU A 1 86 ? -5.063 13.111 8.221 1.00 91.38 86 LEU A C 1
ATOM 668 O O . LEU A 1 86 ? -4.561 13.670 9.197 1.00 91.38 86 LEU A O 1
ATOM 672 N N . LEU A 1 87 ? -5.057 13.627 6.998 1.00 89.38 87 LEU A N 1
ATOM 673 C CA . LEU A 1 87 ? -4.490 14.929 6.675 1.00 89.38 87 LEU A CA 1
ATOM 674 C C . LEU A 1 87 ? -5.451 16.071 7.065 1.00 89.38 87 LEU A C 1
ATOM 676 O O . LEU A 1 87 ? -6.667 15.861 7.150 1.00 89.38 87 LEU A O 1
ATOM 680 N N . PRO A 1 88 ? -4.944 17.305 7.270 1.00 87.81 88 PRO A N 1
ATOM 681 C CA . PRO A 1 88 ? -5.768 18.459 7.652 1.00 87.81 88 PRO A CA 1
ATOM 682 C C . PRO A 1 88 ? -6.871 18.825 6.644 1.00 87.81 88 PRO A C 1
ATOM 684 O O . PRO A 1 88 ? -7.870 19.433 7.017 1.00 87.81 88 PRO A O 1
ATOM 687 N N . ASP A 1 89 ? -6.706 18.453 5.373 1.00 86.94 89 ASP A N 1
ATOM 688 C CA . ASP A 1 89 ? -7.672 18.666 4.283 1.00 86.94 89 ASP A CA 1
ATOM 689 C C . ASP A 1 89 ? -8.729 17.537 4.169 1.00 86.94 89 ASP A C 1
ATOM 691 O O . ASP A 1 89 ? -9.578 17.521 3.264 1.00 86.94 89 ASP A O 1
ATOM 695 N N . GLY A 1 90 ? -8.688 16.579 5.100 1.00 86.88 90 GLY A N 1
ATOM 696 C CA . GLY A 1 90 ? -9.581 15.429 5.166 1.00 86.88 90 GLY A CA 1
ATOM 697 C C . GLY A 1 90 ? -9.242 14.308 4.184 1.00 86.88 90 GLY A C 1
ATOM 698 O O . GLY A 1 90 ? -10.069 13.411 4.003 1.00 86.88 90 GLY A O 1
ATOM 699 N N . ARG A 1 91 ? -8.086 14.365 3.511 1.00 91.56 91 ARG A N 1
ATOM 700 C CA . ARG A 1 91 ? -7.542 13.242 2.742 1.00 91.56 91 ARG A CA 1
ATOM 701 C C . ARG A 1 91 ? -6.840 12.242 3.653 1.00 91.56 91 ARG A C 1
ATOM 703 O O . ARG A 1 91 ? -6.458 12.566 4.778 1.00 91.56 91 ARG A O 1
ATOM 710 N N . LEU A 1 92 ? -6.679 11.019 3.170 1.00 92.00 92 LEU A N 1
ATOM 711 C CA . LEU A 1 92 ? -5.906 9.989 3.854 1.00 92.00 92 LEU A CA 1
ATOM 712 C C . LEU A 1 92 ? -4.488 9.898 3.293 1.00 92.00 92 LEU A C 1
ATOM 714 O O . LEU A 1 92 ? -4.284 9.954 2.082 1.00 92.00 92 LEU A O 1
ATOM 718 N N . ARG A 1 93 ? -3.525 9.697 4.187 1.00 92.06 93 ARG A N 1
ATOM 719 C CA . ARG A 1 93 ? -2.146 9.332 3.873 1.00 92.06 93 ARG A CA 1
ATOM 720 C C . ARG A 1 93 ? -1.873 7.953 4.451 1.00 92.06 93 ARG A C 1
ATOM 722 O O . ARG A 1 93 ? -2.223 7.671 5.591 1.00 92.06 93 ARG A O 1
ATOM 729 N N . LEU A 1 94 ? -1.279 7.089 3.650 1.00 91.31 94 LEU A N 1
ATOM 730 C CA . LEU A 1 94 ? -0.865 5.751 4.031 1.00 91.31 94 LEU A CA 1
ATOM 731 C C . LEU A 1 94 ? 0.657 5.745 4.115 1.00 91.31 94 LEU A C 1
ATOM 733 O O . LEU A 1 94 ? 1.326 6.121 3.154 1.00 91.31 94 LEU A O 1
ATOM 737 N N . VAL A 1 95 ? 1.192 5.353 5.265 1.00 90.06 95 VAL A N 1
ATOM 738 C CA . VAL A 1 95 ? 2.634 5.297 5.517 1.00 90.06 95 VAL A CA 1
ATOM 739 C C . VAL A 1 95 ? 3.020 3.839 5.700 1.00 90.06 95 VAL A C 1
ATOM 741 O O . VAL A 1 95 ? 2.685 3.233 6.717 1.00 90.06 95 VAL A O 1
ATOM 744 N N . GLY A 1 96 ? 3.662 3.266 4.684 1.00 84.06 96 GLY A N 1
ATOM 745 C CA . GLY A 1 96 ? 4.224 1.925 4.743 1.00 84.06 96 GLY A CA 1
ATOM 746 C C . GLY A 1 96 ? 5.473 1.899 5.618 1.00 84.06 96 GLY A C 1
ATOM 747 O O . GLY A 1 96 ? 6.353 2.745 5.468 1.00 84.06 96 GLY A O 1
ATOM 748 N N . GLU A 1 97 ? 5.560 0.925 6.515 1.00 74.12 97 GLU A N 1
ATOM 749 C CA . GLU A 1 97 ? 6.791 0.643 7.247 1.00 74.12 97 GLU A CA 1
ATOM 750 C C . GLU A 1 97 ? 7.668 -0.291 6.410 1.00 74.12 97 GLU A C 1
ATOM 752 O O . GLU A 1 97 ? 7.197 -1.311 5.898 1.00 74.12 97 GLU A O 1
ATOM 757 N N . SER A 1 98 ? 8.954 0.040 6.275 1.00 58.16 98 SER A N 1
ATOM 758 C CA . SER A 1 98 ? 9.952 -0.893 5.755 1.00 58.16 98 SER A CA 1
ATOM 759 C C . SER A 1 98 ? 10.223 -1.954 6.816 1.00 58.16 98 SER A C 1
ATOM 761 O O . SER A 1 98 ? 11.111 -1.796 7.652 1.00 58.16 98 SER A O 1
ATOM 763 N N . GLY A 1 99 ? 9.412 -3.008 6.824 1.00 50.06 99 GLY A N 1
ATOM 764 C CA . GLY A 1 99 ? 9.793 -4.263 7.457 1.00 50.06 99 GLY A CA 1
ATOM 765 C C . GLY A 1 99 ? 10.860 -4.952 6.611 1.00 50.06 99 GLY A C 1
ATOM 766 O O . GLY A 1 99 ? 10.871 -4.807 5.390 1.00 50.06 99 GLY A O 1
ATOM 767 N N . GLU A 1 100 ? 11.763 -5.680 7.257 1.00 40.56 100 GLU A N 1
ATOM 768 C CA . GLU A 1 100 ? 12.692 -6.584 6.583 1.00 40.56 100 GLU A CA 1
ATOM 769 C C . GLU A 1 100 ? 11.853 -7.589 5.778 1.00 40.56 100 GLU A C 1
ATOM 771 O O . GLU A 1 100 ? 11.088 -8.367 6.349 1.00 40.56 100 GLU A O 1
ATOM 776 N N . THR A 1 101 ? 11.905 -7.514 4.447 1.00 46.56 101 THR A N 1
ATOM 777 C CA . THR A 1 101 ? 11.223 -8.484 3.589 1.00 46.56 101 THR A CA 1
ATOM 778 C C . THR A 1 101 ? 11.926 -9.822 3.774 1.00 46.56 101 THR A C 1
ATOM 780 O O . THR A 1 101 ? 13.036 -10.002 3.281 1.00 46.56 101 THR A O 1
ATOM 783 N N . GLU A 1 102 ? 11.302 -10.770 4.472 1.00 38.75 102 GLU A N 1
ATOM 784 C CA . GLU A 1 102 ? 11.702 -12.167 4.330 1.00 38.75 102 GLU A CA 1
ATOM 785 C C . GLU A 1 102 ? 11.389 -12.574 2.890 1.00 38.75 102 GLU A C 1
ATOM 787 O O . GLU A 1 102 ? 10.235 -12.537 2.447 1.00 38.75 102 GLU A O 1
ATOM 792 N N . GLU A 1 103 ? 12.441 -12.888 2.137 1.00 44.09 103 GLU A N 1
ATOM 793 C CA . GLU A 1 103 ? 12.324 -13.420 0.790 1.00 44.09 103 GLU A CA 1
ATOM 794 C C . GLU A 1 103 ? 11.410 -14.645 0.847 1.00 44.09 103 GLU A C 1
ATOM 796 O O . GLU A 1 103 ? 11.706 -15.646 1.505 1.00 44.09 103 GLU A O 1
ATOM 801 N N . SER A 1 104 ? 10.250 -14.560 0.193 1.00 43.84 104 SER A N 1
ATOM 802 C CA . SER A 1 104 ? 9.409 -15.740 0.031 1.00 43.84 104 SER A CA 1
ATOM 803 C C . SER A 1 104 ? 10.221 -16.785 -0.731 1.00 43.84 104 SER A C 1
ATOM 805 O O . SER A 1 104 ? 10.794 -16.440 -1.770 1.00 43.84 104 SER A O 1
ATOM 807 N N . PRO A 1 105 ? 10.269 -18.055 -0.286 1.00 37.84 105 PRO A N 1
ATOM 808 C CA . PRO A 1 105 ? 10.840 -19.091 -1.122 1.00 37.84 105 PRO A CA 1
ATOM 809 C C . PRO A 1 105 ? 10.025 -19.100 -2.411 1.00 37.84 105 PRO A C 1
ATOM 811 O O . PRO A 1 105 ? 8.800 -19.258 -2.381 1.00 37.84 105 PRO A O 1
ATOM 814 N N . ALA A 1 106 ? 10.705 -18.862 -3.533 1.00 45.59 106 ALA A N 1
ATOM 815 C CA . ALA A 1 106 ? 10.126 -19.019 -4.853 1.00 45.59 106 ALA A CA 1
ATOM 816 C C . ALA A 1 106 ? 9.314 -20.322 -4.875 1.00 45.59 106 ALA A C 1
ATOM 818 O O . ALA A 1 106 ? 9.790 -21.364 -4.413 1.00 45.59 106 ALA A O 1
ATOM 819 N N . ALA A 1 107 ? 8.070 -20.250 -5.361 1.00 44.78 107 ALA A N 1
ATOM 820 C CA . ALA A 1 107 ? 7.263 -21.435 -5.611 1.00 44.78 107 ALA A CA 1
ATOM 821 C C . ALA A 1 107 ? 8.128 -22.442 -6.386 1.00 44.78 107 ALA A C 1
ATOM 823 O O . ALA A 1 107 ? 8.732 -22.087 -7.399 1.00 44.78 107 ALA A O 1
ATOM 824 N N . GLY A 1 108 ? 8.274 -23.638 -5.810 1.00 37.56 108 GLY A N 1
ATOM 825 C CA . GLY A 1 108 ? 9.354 -24.566 -6.130 1.00 37.56 108 GLY A CA 1
ATOM 826 C C . GLY A 1 108 ? 9.415 -24.980 -7.603 1.00 37.56 108 GLY A C 1
ATOM 827 O O . GLY A 1 108 ? 8.413 -24.906 -8.316 1.00 37.56 108 GLY A O 1
ATOM 828 N N . PRO A 1 109 ? 10.583 -25.444 -8.071 1.00 46.09 109 PRO A N 1
ATOM 829 C CA . PRO A 1 109 ? 10.686 -26.022 -9.396 1.00 46.09 109 PRO A CA 1
ATOM 830 C C . PRO A 1 109 ? 9.888 -27.332 -9.428 1.00 46.09 109 PRO A C 1
ATOM 832 O O . PRO A 1 109 ? 10.236 -28.298 -8.750 1.00 46.09 109 PRO A O 1
ATOM 835 N N . ASP A 1 110 ? 8.837 -27.389 -10.244 1.00 51.00 110 ASP A N 1
ATOM 836 C CA . ASP A 1 110 ? 8.353 -28.655 -10.796 1.00 51.00 110 ASP A CA 1
ATOM 837 C C . ASP A 1 110 ? 9.451 -29.207 -11.724 1.00 51.00 110 ASP A C 1
ATOM 839 O O . ASP A 1 110 ? 9.485 -28.943 -12.926 1.00 51.00 110 ASP A O 1
ATOM 843 N N . GLY A 1 111 ? 10.407 -29.924 -11.137 1.00 43.50 111 GLY A N 1
ATOM 844 C CA . GLY A 1 111 ? 11.503 -30.588 -11.832 1.00 43.50 111 GLY A CA 1
ATOM 845 C C . GLY A 1 111 ? 12.149 -31.619 -10.914 1.00 43.50 111 GLY A C 1
ATOM 846 O O . GLY A 1 111 ? 12.687 -31.273 -9.869 1.00 43.50 111 GLY A O 1
ATOM 847 N N . GLU A 1 112 ? 12.029 -32.888 -11.292 1.00 44.56 112 GLU A N 1
ATOM 848 C CA . GLU A 1 112 ? 12.463 -34.084 -10.559 1.00 44.56 112 GLU A CA 1
ATOM 849 C C . GLU A 1 112 ? 13.893 -33.991 -9.976 1.00 44.56 112 GLU A C 1
ATOM 851 O O . GLU A 1 112 ? 14.777 -33.415 -10.616 1.00 44.56 112 GLU A O 1
ATOM 856 N N . PRO A 1 113 ? 14.175 -34.584 -8.795 1.00 43.88 113 PRO A N 1
ATOM 857 C CA . PRO A 1 113 ? 15.508 -34.537 -8.205 1.00 43.88 113 PRO A CA 1
ATOM 858 C C . PRO A 1 113 ? 16.485 -35.418 -8.997 1.00 43.88 113 PRO A C 1
ATOM 860 O O . PRO A 1 113 ? 16.405 -36.645 -8.964 1.00 43.88 113 PRO A O 1
ATOM 863 N N . GLY A 1 114 ? 17.432 -34.781 -9.685 1.00 37.66 114 GLY A N 1
ATOM 864 C CA . GLY A 1 114 ? 18.661 -35.423 -10.139 1.00 37.66 114 GLY A CA 1
ATOM 865 C C . GLY A 1 114 ? 19.699 -35.415 -9.018 1.00 37.66 114 GLY A C 1
ATOM 866 O O . GLY A 1 114 ? 20.129 -34.351 -8.580 1.00 37.66 114 GLY A O 1
ATOM 867 N N . GLU A 1 115 ? 20.081 -36.601 -8.549 1.00 45.34 115 GLU A N 1
ATOM 868 C CA . GLU A 1 115 ? 21.249 -36.833 -7.694 1.00 45.34 115 GLU A CA 1
ATOM 869 C C . GLU A 1 115 ? 22.531 -36.342 -8.394 1.00 45.34 115 GLU A C 1
ATOM 871 O O . GLU A 1 115 ? 22.844 -36.826 -9.479 1.00 45.34 115 GLU A O 1
ATOM 876 N N . ASP A 1 116 ? 23.240 -35.362 -7.822 1.00 34.25 116 ASP A N 1
ATOM 877 C CA . ASP A 1 116 ? 24.639 -35.460 -7.352 1.00 34.25 116 ASP A CA 1
ATOM 878 C C . ASP A 1 116 ? 25.184 -34.067 -6.946 1.00 34.25 116 ASP A C 1
ATOM 880 O O . ASP A 1 116 ? 24.665 -33.022 -7.340 1.00 34.25 116 ASP A O 1
ATOM 884 N N . ALA A 1 117 ? 26.199 -34.062 -6.086 1.00 37.50 117 ALA A N 1
ATOM 885 C CA . ALA A 1 117 ? 26.652 -32.947 -5.260 1.00 37.50 117 ALA A CA 1
ATOM 886 C C . ALA A 1 117 ? 27.481 -31.869 -5.987 1.00 37.50 117 ALA A C 1
ATOM 888 O O . ALA A 1 117 ? 28.261 -32.181 -6.880 1.00 37.50 117 ALA A O 1
ATOM 889 N N . ALA A 1 118 ? 27.448 -30.627 -5.481 1.00 34.69 118 ALA A N 1
ATOM 890 C CA . ALA A 1 118 ? 28.657 -29.808 -5.320 1.00 34.69 118 ALA A CA 1
ATOM 891 C C . ALA A 1 118 ? 28.417 -28.591 -4.411 1.00 34.69 118 ALA A C 1
ATOM 893 O O . ALA A 1 118 ? 27.547 -27.755 -4.637 1.00 34.69 118 ALA A O 1
ATOM 894 N N . GLU A 1 119 ? 29.261 -28.526 -3.392 1.00 35.12 119 GLU A N 1
ATOM 895 C CA . GLU A 1 119 ? 29.542 -27.413 -2.498 1.00 35.12 119 GLU A CA 1
ATOM 896 C C . GLU A 1 119 ? 29.985 -26.164 -3.287 1.00 35.12 119 GLU A C 1
ATOM 898 O O . GLU A 1 119 ? 30.828 -26.249 -4.181 1.00 35.12 119 GLU A O 1
ATOM 903 N N . GLY A 1 120 ? 29.435 -24.999 -2.945 1.00 30.45 120 GLY A N 1
ATOM 904 C CA . GLY A 1 120 ? 29.813 -23.724 -3.549 1.00 30.45 120 GLY A CA 1
ATOM 905 C C . GLY A 1 120 ? 29.147 -22.558 -2.834 1.00 30.45 120 GLY A C 1
ATOM 906 O O . GLY A 1 120 ? 28.066 -22.126 -3.220 1.00 30.45 120 GLY A O 1
ATOM 907 N N . ALA A 1 121 ? 29.789 -22.060 -1.777 1.00 36.59 121 ALA A N 1
ATOM 908 C CA . ALA A 1 121 ? 29.447 -20.780 -1.172 1.00 36.59 121 ALA A CA 1
ATOM 909 C C . ALA A 1 121 ? 29.732 -19.665 -2.192 1.00 36.59 121 ALA A C 1
ATOM 911 O O . ALA A 1 121 ? 30.884 -19.300 -2.419 1.00 36.59 121 ALA A O 1
ATOM 912 N N . GLY A 1 122 ? 28.680 -19.179 -2.847 1.00 27.22 122 GLY A N 1
ATOM 913 C CA . GLY A 1 122 ? 28.700 -17.940 -3.611 1.00 27.22 122 GLY A CA 1
ATOM 914 C C . GLY A 1 122 ? 28.148 -16.826 -2.736 1.00 27.22 122 GLY A C 1
ATOM 915 O O . GLY A 1 122 ? 26.977 -16.866 -2.367 1.00 27.22 122 GLY A O 1
ATOM 916 N N . GLU A 1 123 ? 28.999 -15.866 -2.383 1.00 32.88 123 GLU A N 1
ATOM 917 C CA . GLU A 1 123 ? 28.590 -14.574 -1.833 1.00 32.88 123 GLU A CA 1
ATOM 918 C C . GLU A 1 123 ? 27.471 -13.982 -2.700 1.00 32.88 123 GLU A C 1
ATOM 920 O O . GLU A 1 123 ? 27.651 -13.750 -3.899 1.00 32.88 123 GLU A O 1
ATOM 925 N N . ALA A 1 124 ? 26.300 -13.771 -2.097 1.00 34.56 124 ALA A N 1
ATOM 926 C CA . ALA A 1 124 ? 25.235 -13.001 -2.717 1.00 34.56 124 ALA A CA 1
ATOM 927 C C . ALA A 1 124 ? 25.703 -11.540 -2.841 1.00 34.56 124 ALA A C 1
ATOM 929 O O . ALA A 1 124 ? 26.296 -11.017 -1.893 1.00 34.56 124 ALA A O 1
ATOM 930 N N . PRO A 1 125 ? 25.471 -10.863 -3.977 1.00 33.91 125 PRO A N 1
ATOM 931 C CA . PRO A 1 125 ? 25.804 -9.455 -4.080 1.00 33.91 125 PRO A CA 1
ATOM 932 C C . PRO A 1 125 ? 24.906 -8.649 -3.135 1.00 33.91 125 PRO A C 1
ATOM 934 O O . PRO A 1 125 ? 23.684 -8.644 -3.271 1.00 33.91 125 PRO A O 1
ATOM 937 N N . GLU A 1 126 ? 25.524 -7.938 -2.193 1.00 41.34 126 GLU A N 1
ATOM 938 C CA . GLU A 1 126 ? 24.887 -6.834 -1.479 1.00 41.34 126 GLU A CA 1
ATOM 939 C C . GLU A 1 126 ? 24.539 -5.745 -2.507 1.00 41.34 126 GLU A C 1
ATOM 941 O O . GLU A 1 126 ? 25.419 -5.050 -3.018 1.00 41.34 126 GLU A O 1
ATOM 946 N N . GLY A 1 127 ? 23.262 -5.627 -2.874 1.00 29.95 127 GLY A N 1
ATOM 947 C CA . GLY A 1 127 ? 22.850 -4.743 -3.959 1.00 29.95 127 GLY A CA 1
ATOM 948 C C . GLY A 1 127 ? 21.399 -4.294 -3.860 1.00 29.95 127 GLY A C 1
ATOM 949 O O . GLY A 1 127 ? 20.535 -4.912 -4.456 1.00 29.95 127 GLY A O 1
ATOM 950 N N . GLY A 1 128 ? 21.184 -3.175 -3.158 1.00 30.27 128 GLY A N 1
ATOM 951 C CA . GLY A 1 128 ? 20.095 -2.219 -3.388 1.00 30.27 128 GLY A CA 1
ATOM 952 C C . GLY A 1 128 ? 18.677 -2.667 -3.027 1.00 30.27 128 GLY A C 1
ATOM 953 O O . GLY A 1 128 ? 18.069 -3.465 -3.725 1.00 30.27 128 GLY A O 1
ATOM 954 N N . SER A 1 129 ? 18.076 -2.033 -2.014 1.00 35.62 129 SER A N 1
ATOM 955 C CA . SER A 1 129 ? 16.613 -1.956 -1.935 1.00 35.62 129 SER A CA 1
ATOM 956 C C . SER A 1 129 ? 16.087 -1.272 -3.199 1.00 35.62 129 SER A C 1
ATOM 958 O O . SER A 1 129 ? 16.138 -0.047 -3.301 1.00 35.62 129 SER A O 1
ATOM 960 N N . GLU A 1 130 ? 15.611 -2.052 -4.166 1.00 47.00 130 GLU A N 1
ATOM 961 C CA . GLU A 1 130 ? 14.872 -1.558 -5.327 1.00 47.00 130 GLU A CA 1
ATOM 962 C C . GLU A 1 130 ? 13.462 -1.161 -4.859 1.00 47.00 130 GLU A C 1
ATOM 964 O O . GLU A 1 130 ? 12.655 -2.036 -4.527 1.00 47.00 130 GLU A O 1
ATOM 969 N N . PRO A 1 131 ? 13.135 0.142 -4.784 1.00 48.78 131 PRO A N 1
ATOM 970 C CA . PRO A 1 131 ? 11.863 0.599 -4.230 1.00 48.78 131 PRO A CA 1
ATOM 971 C C . PRO A 1 131 ? 10.652 0.114 -5.038 1.00 48.78 131 PRO A C 1
ATOM 973 O O . PRO A 1 131 ? 9.562 0.047 -4.486 1.00 48.78 131 PRO A O 1
ATOM 976 N N . GLU A 1 132 ? 10.821 -0.261 -6.312 1.00 52.00 132 GLU A N 1
ATOM 977 C CA . GLU A 1 132 ? 9.713 -0.699 -7.176 1.00 52.00 132 GLU A CA 1
ATOM 978 C C . GLU A 1 132 ? 9.328 -2.172 -6.979 1.00 52.00 132 GLU A C 1
ATOM 980 O O . GLU A 1 132 ? 8.208 -2.559 -7.310 1.00 52.00 132 GLU A O 1
ATOM 985 N N . LYS A 1 133 ? 10.192 -2.985 -6.351 1.00 54.41 133 LYS A N 1
ATOM 986 C CA . LYS A 1 133 ? 9.869 -4.379 -5.985 1.00 54.41 133 LYS A CA 1
ATOM 987 C C . LYS A 1 133 ? 9.020 -4.472 -4.722 1.00 54.41 133 LYS A C 1
ATOM 989 O O . LYS A 1 133 ? 8.332 -5.470 -4.508 1.00 54.41 133 LYS A O 1
ATOM 994 N N . SER A 1 134 ? 9.047 -3.429 -3.893 1.00 58.38 134 SER A N 1
ATOM 995 C CA . SER A 1 134 ? 8.375 -3.402 -2.601 1.00 58.38 134 SER A CA 1
ATOM 996 C C . SER A 1 134 ? 7.202 -2.428 -2.589 1.00 58.38 134 SER A C 1
ATOM 998 O O . SER A 1 134 ? 7.317 -1.279 -3.000 1.00 58.38 134 SER A O 1
ATOM 1000 N N . LEU A 1 135 ? 6.064 -2.848 -2.034 1.00 66.31 135 LEU A N 1
ATOM 1001 C CA . LEU A 1 135 ? 4.927 -1.963 -1.760 1.00 66.31 135 LEU A CA 1
ATOM 1002 C C . LEU A 1 135 ? 5.103 -1.186 -0.444 1.00 66.31 135 LEU A C 1
ATOM 1004 O O . LEU A 1 135 ? 4.176 -1.076 0.364 1.00 66.31 135 LEU A O 1
ATOM 1008 N N . VAL A 1 136 ? 6.313 -0.691 -0.203 1.00 71.56 136 VAL A N 1
ATOM 1009 C CA . VAL A 1 136 ? 6.673 0.096 0.975 1.00 71.56 136 VAL A CA 1
ATOM 1010 C C . VAL A 1 136 ? 6.919 1.527 0.527 1.00 71.56 136 VAL A C 1
ATOM 1012 O O . VAL A 1 136 ? 7.796 1.803 -0.285 1.00 71.56 136 VAL A O 1
ATOM 1015 N N . GLY A 1 137 ? 6.139 2.455 1.067 1.00 79.31 137 GLY A N 1
ATOM 1016 C CA . GLY A 1 137 ? 6.255 3.864 0.729 1.00 79.31 137 GLY A CA 1
ATOM 1017 C C . GLY A 1 137 ? 5.111 4.680 1.302 1.00 79.31 137 GLY A C 1
ATOM 1018 O O . GLY A 1 137 ? 4.283 4.181 2.067 1.00 79.31 137 GLY A O 1
ATOM 1019 N N . VAL A 1 138 ? 5.067 5.953 0.926 1.00 84.69 138 VAL A N 1
ATOM 1020 C CA . VAL A 1 138 ? 3.975 6.849 1.293 1.00 84.69 138 VAL A CA 1
ATOM 1021 C C . VAL A 1 138 ? 3.053 7.020 0.097 1.00 84.69 138 VAL A C 1
ATOM 1023 O O . VAL A 1 138 ? 3.501 7.406 -0.983 1.00 84.69 138 VAL A O 1
ATOM 1026 N N . VAL A 1 139 ? 1.761 6.770 0.298 1.00 84.69 139 VAL A N 1
ATOM 1027 C CA . VAL A 1 139 ? 0.737 7.077 -0.705 1.00 84.69 139 VAL A CA 1
ATOM 1028 C C . VAL A 1 139 ? -0.312 8.020 -0.129 1.00 84.69 139 VAL A C 1
ATOM 1030 O O . VAL A 1 139 ? -0.689 7.914 1.038 1.00 84.69 139 VAL A O 1
ATOM 1033 N N . GLU A 1 140 ? -0.793 8.956 -0.938 1.00 89.44 140 GLU A N 1
ATOM 1034 C CA . GLU A 1 140 ? -1.809 9.933 -0.536 1.00 89.44 140 GLU A CA 1
ATOM 1035 C C . GLU A 1 140 ? -3.066 9.797 -1.381 1.00 89.44 140 GLU A C 1
ATOM 1037 O O . GLU A 1 140 ? -3.013 9.457 -2.563 1.00 89.44 140 GLU A O 1
ATOM 1042 N N . GLU A 1 141 ? -4.213 10.052 -0.758 1.00 89.81 141 GLU A N 1
ATOM 1043 C CA . GLU A 1 141 ? -5.501 10.003 -1.428 1.00 89.81 141 GLU A CA 1
ATOM 1044 C C . GLU A 1 141 ? -5.595 11.065 -2.532 1.00 89.81 141 GLU A C 1
ATOM 1046 O O . GLU A 1 141 ? -5.242 12.236 -2.344 1.00 89.81 141 GLU A O 1
ATOM 1051 N N . VAL A 1 142 ? -6.162 10.663 -3.668 1.00 88.31 142 VAL A N 1
ATOM 1052 C CA . VAL A 1 142 ? -6.564 11.557 -4.758 1.00 88.31 142 VAL A CA 1
ATOM 1053 C C . VAL A 1 142 ? -8.085 11.552 -4.898 1.00 88.31 142 VAL A C 1
ATOM 1055 O O . VAL A 1 142 ? -8.729 10.512 -4.744 1.00 88.31 142 VAL A O 1
ATOM 1058 N N . ARG A 1 143 ? -8.659 12.734 -5.147 1.00 79.88 143 ARG A N 1
ATOM 1059 C CA . ARG A 1 143 ? -10.105 12.947 -5.313 1.00 79.88 143 ARG A CA 1
ATOM 1060 C C . ARG A 1 143 ? -10.463 13.178 -6.773 1.00 79.88 143 ARG A C 1
ATOM 1062 O O . ARG A 1 143 ? -9.657 13.833 -7.465 1.00 79.88 143 ARG A O 1
#

Sequence (143 aa):
MNDRELLDGRRFVIVNTADGESAPENATEFLTREAGGVVWGTYRGGEVTHGRFVGTRVEREVELSYAHRLADGELAAGHSRTRIELLPDGRLRLVGESGETEESPAAGPDGEPGEDAAEGAGEAPEGGSEPEKSLVGVVEEVR